Protein AF-A0A522B8G8-F1 (afdb_monomer)

Structure (mmCIF, N/CA/C/O backbone):
data_AF-A0A522B8G8-F1
#
_entry.id   AF-A0A522B8G8-F1
#
loop_
_atom_site.group_PDB
_atom_site.id
_atom_site.type_symbol
_atom_site.label_atom_id
_atom_site.label_alt_id
_atom_site.label_comp_id
_atom_site.label_asym_id
_atom_site.label_entity_id
_atom_site.label_seq_id
_atom_site.pdbx_PDB_ins_code
_atom_site.Cartn_x
_atom_site.Cartn_y
_atom_site.Cartn_z
_atom_site.occupancy
_atom_site.B_iso_or_equiv
_atom_site.auth_seq_id
_atom_site.auth_comp_id
_atom_site.auth_asym_id
_atom_site.auth_atom_id
_atom_site.pdbx_PDB_model_num
ATOM 1 N N . MET A 1 1 ? -14.652 -44.742 -8.450 1.00 50.59 1 MET A N 1
ATOM 2 C CA . MET A 1 1 ? -15.008 -43.843 -7.328 1.00 50.59 1 MET A CA 1
ATOM 3 C C . MET A 1 1 ? -14.953 -42.399 -7.825 1.00 50.59 1 MET A C 1
ATOM 5 O O . MET A 1 1 ? -13.916 -42.039 -8.370 1.00 50.59 1 MET A O 1
ATOM 9 N N . PRO A 1 2 ? -16.023 -41.586 -7.746 1.00 56.31 2 PRO A N 1
ATOM 10 C CA . PRO A 1 2 ? -15.990 -40.220 -8.266 1.00 56.31 2 PRO A CA 1
ATOM 11 C C . PRO A 1 2 ? -15.426 -39.237 -7.228 1.00 56.31 2 PRO A C 1
ATOM 13 O O . PRO A 1 2 ? -15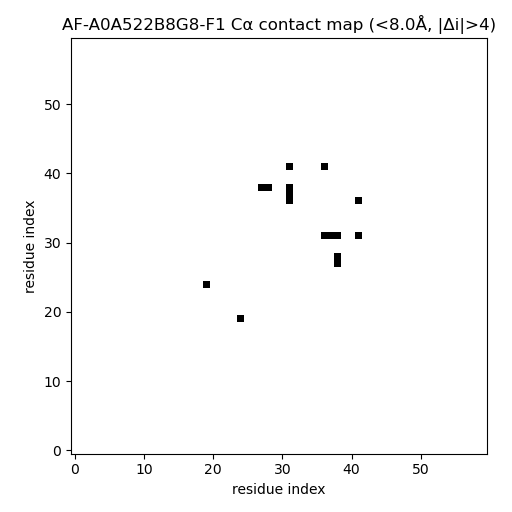.945 -39.103 -6.122 1.00 56.31 2 PRO A O 1
ATOM 16 N N . VAL A 1 3 ? -14.357 -38.532 -7.604 1.00 63.25 3 VAL A N 1
ATOM 17 C CA . VAL A 1 3 ? -13.733 -37.461 -6.814 1.00 63.25 3 VAL A CA 1
ATOM 18 C C . VAL A 1 3 ? -14.682 -36.262 -6.748 1.00 63.25 3 VAL A C 1
ATOM 20 O O . VAL A 1 3 ? -15.029 -35.656 -7.764 1.00 63.25 3 VAL A O 1
ATOM 23 N N . LYS A 1 4 ? -15.127 -35.931 -5.534 1.00 59.38 4 LYS A N 1
ATOM 24 C CA . LYS A 1 4 ? -16.019 -34.806 -5.232 1.00 59.38 4 LYS A CA 1
ATOM 25 C C . LYS A 1 4 ? -15.276 -33.497 -5.526 1.00 59.38 4 LYS A C 1
ATOM 27 O O . LYS A 1 4 ? -14.391 -33.104 -4.774 1.00 59.38 4 LYS A O 1
ATOM 32 N N . LYS A 1 5 ? -15.611 -32.830 -6.638 1.00 62.78 5 LYS A N 1
ATOM 33 C CA . LYS A 1 5 ? -15.030 -31.530 -7.012 1.00 62.78 5 LYS A CA 1
ATOM 34 C C . LYS A 1 5 ? -15.372 -30.496 -5.930 1.00 62.78 5 LYS A C 1
ATOM 36 O O . LYS A 1 5 ? -16.532 -30.107 -5.793 1.00 62.78 5 LYS A O 1
ATOM 41 N N . MET A 1 6 ? -14.378 -30.076 -5.148 1.00 63.50 6 MET A N 1
ATOM 42 C CA . MET A 1 6 ? -14.510 -28.948 -4.225 1.00 63.50 6 MET A CA 1
ATOM 43 C C . MET A 1 6 ? -14.836 -27.689 -5.035 1.00 63.50 6 MET A C 1
ATOM 45 O O . MET A 1 6 ? -14.155 -27.366 -6.007 1.00 63.50 6 MET A O 1
ATOM 49 N N . LYS A 1 7 ? -15.915 -26.995 -4.662 1.00 56.16 7 LYS A N 1
ATOM 50 C CA . LYS A 1 7 ? -16.296 -25.719 -5.268 1.00 56.16 7 LYS A CA 1
ATOM 51 C C . LYS A 1 7 ? -15.236 -24.689 -4.879 1.00 56.16 7 LYS A C 1
ATOM 53 O O . LYS A 1 7 ? -15.219 -24.232 -3.744 1.00 56.16 7 LYS A O 1
ATOM 58 N N . THR A 1 8 ? -14.348 -24.334 -5.802 1.00 64.69 8 THR A N 1
ATOM 59 C CA . THR A 1 8 ? -13.460 -23.179 -5.637 1.00 64.69 8 THR A CA 1
ATOM 60 C C . THR A 1 8 ? -14.322 -21.928 -5.558 1.00 64.69 8 THR A C 1
ATOM 62 O O . THR A 1 8 ? -14.909 -21.500 -6.556 1.00 64.69 8 THR A O 1
ATOM 65 N N . GLU A 1 9 ? -14.449 -21.387 -4.352 1.00 59.31 9 GLU A N 1
ATOM 66 C CA . GLU A 1 9 ? -15.176 -20.160 -4.069 1.00 59.31 9 GLU A CA 1
ATOM 67 C C . GLU A 1 9 ? -14.606 -19.038 -4.949 1.00 59.31 9 GLU A C 1
ATOM 69 O O . GLU A 1 9 ? -13.423 -18.689 -4.873 1.00 59.31 9 GLU A O 1
ATOM 74 N N . LYS A 1 10 ? -15.420 -18.522 -5.878 1.00 61.69 10 LYS A N 1
ATOM 75 C CA . LYS A 1 10 ? -15.004 -17.437 -6.769 1.00 61.69 10 LYS A CA 1
ATOM 76 C C . LYS A 1 10 ? -14.770 -16.200 -5.903 1.00 61.69 10 LYS A C 1
ATOM 78 O O . LYS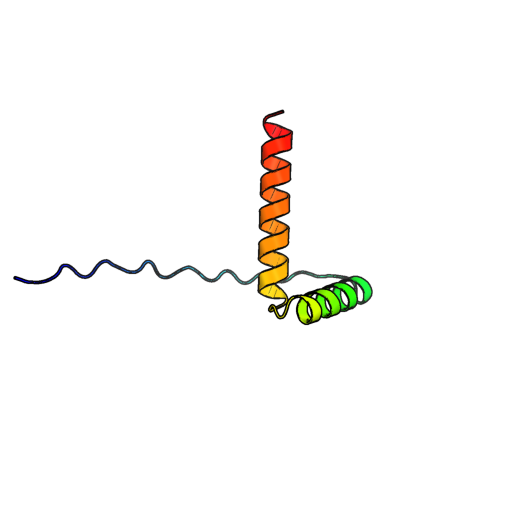 A 1 10 ? -15.732 -15.582 -5.454 1.00 61.69 10 LYS A O 1
ATOM 83 N N . ARG A 1 11 ? -13.503 -15.841 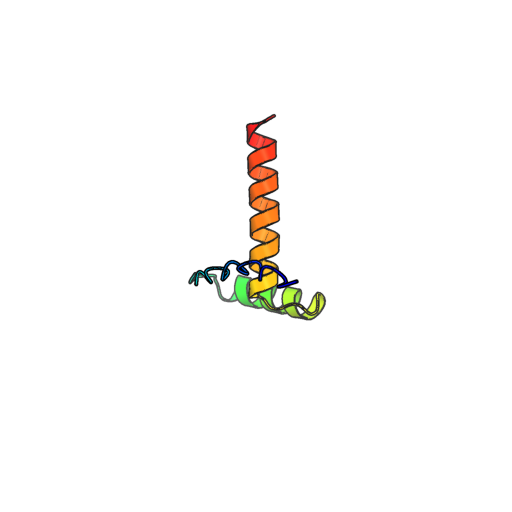-5.667 1.00 66.00 11 ARG A N 1
ATOM 84 C CA . ARG A 1 11 ? -13.136 -14.624 -4.926 1.00 66.00 11 ARG A CA 1
ATOM 85 C C . ARG A 1 11 ? -13.826 -13.422 -5.578 1.00 66.00 11 ARG A C 1
ATOM 87 O O . ARG A 1 11 ? -13.499 -13.075 -6.715 1.00 66.00 11 ARG A O 1
ATOM 94 N N . LYS A 1 12 ? -14.780 -12.798 -4.877 1.00 72.06 12 LYS A N 1
ATOM 95 C CA . LYS A 1 12 ? -15.416 -11.552 -5.324 1.00 72.06 12 LYS A CA 1
ATOM 96 C C . LYS A 1 12 ? -14.328 -10.484 -5.430 1.00 72.06 12 LYS A C 1
ATOM 98 O O . LYS A 1 12 ? -13.713 -10.119 -4.431 1.00 72.06 12 LYS A O 1
ATOM 103 N N . ARG A 1 13 ? -14.045 -10.023 -6.651 1.00 72.25 13 ARG A N 1
ATOM 104 C CA . ARG A 1 13 ? -13.158 -8.877 -6.874 1.00 72.25 13 ARG A CA 1
ATOM 105 C C . ARG A 1 13 ? -13.962 -7.616 -6.584 1.00 72.25 13 ARG A C 1
ATOM 107 O O . ARG A 1 13 ? -14.942 -7.351 -7.272 1.00 72.25 13 ARG A O 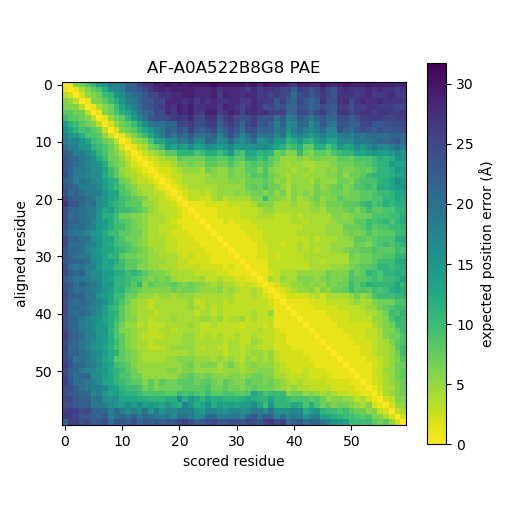1
ATOM 114 N N . VAL A 1 14 ? -13.566 -6.885 -5.551 1.00 77.50 14 VAL A N 1
ATOM 115 C CA . VAL A 1 14 ? -14.109 -5.562 -5.235 1.00 77.50 14 VAL A CA 1
ATOM 116 C C . VAL A 1 14 ? -13.180 -4.533 -5.864 1.00 77.50 14 VAL A C 1
ATOM 118 O O . VAL A 1 14 ? -11.965 -4.610 -5.681 1.00 77.50 14 VAL A O 1
ATOM 121 N N . PHE A 1 15 ? -13.745 -3.605 -6.630 1.00 80.50 15 PHE A N 1
ATOM 122 C CA . PHE A 1 15 ? -13.011 -2.479 -7.195 1.00 80.50 15 PHE A CA 1
ATOM 123 C C . PHE A 1 15 ? -13.202 -1.273 -6.282 1.00 80.50 15 PHE A C 1
ATOM 125 O O . PHE A 1 15 ? -14.326 -0.973 -5.885 1.00 80.50 15 PHE A O 1
ATOM 132 N N . VAL A 1 16 ? -12.107 -0.599 -5.944 1.00 81.12 16 VAL A N 1
ATOM 133 C CA . VAL A 1 16 ? -12.111 0.590 -5.089 1.00 81.12 16 VAL A CA 1
ATOM 134 C C . VAL A 1 16 ? -11.430 1.710 -5.857 1.00 81.12 16 VAL A C 1
ATOM 136 O O . VAL A 1 16 ? -10.328 1.523 -6.372 1.00 81.12 16 VAL A O 1
ATOM 139 N N . GLN A 1 17 ? -12.090 2.861 -5.943 1.00 83.88 17 GLN A N 1
ATOM 140 C CA . GLN A 1 17 ? -11.502 4.075 -6.492 1.00 83.88 17 GLN A CA 1
ATOM 141 C C . GLN A 1 17 ? -11.090 4.977 -5.329 1.00 83.88 17 GLN A C 1
ATOM 143 O O . GLN A 1 17 ? -11.924 5.341 -4.504 1.00 83.88 17 GLN A O 1
ATOM 148 N N . ALA A 1 18 ? -9.808 5.326 -5.266 1.00 81.25 18 ALA A N 1
ATOM 149 C CA . ALA A 1 18 ? -9.265 6.248 -4.277 1.00 81.25 18 ALA A CA 1
ATOM 150 C C . ALA A 1 18 ? -8.751 7.505 -4.982 1.00 81.25 18 ALA A C 1
ATOM 152 O O . ALA A 1 18 ? -8.144 7.418 -6.051 1.00 81.25 18 ALA A O 1
ATOM 153 N N . LYS A 1 19 ? -9.003 8.670 -4.383 1.00 86.50 19 LYS A N 1
ATOM 154 C CA . LYS A 1 19 ? -8.370 9.926 -4.787 1.00 86.50 19 LYS A CA 1
ATOM 155 C C . LYS A 1 19 ? -7.160 10.13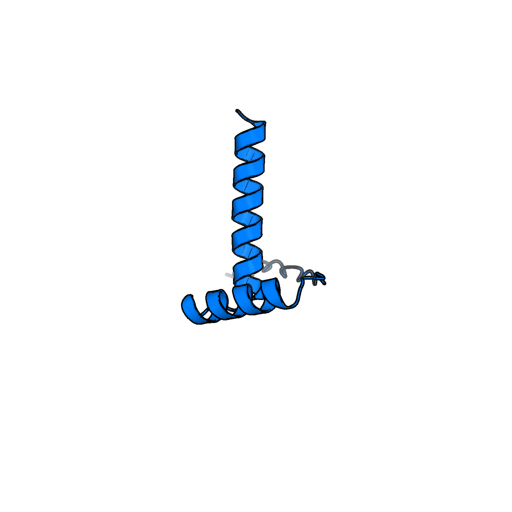7 -3.888 1.00 86.50 19 LYS A C 1
ATOM 157 O O . LYS A 1 19 ? -7.312 10.194 -2.674 1.00 86.50 19 LYS A O 1
ATOM 162 N N . VAL A 1 20 ? -5.992 10.230 -4.500 1.00 84.75 20 VAL A N 1
ATOM 163 C CA . VAL A 1 20 ? -4.710 10.534 -3.857 1.00 84.75 20 VAL A CA 1
ATOM 164 C C . VAL A 1 20 ? -4.096 11.710 -4.596 1.00 84.75 20 VAL A C 1
ATOM 166 O O . VAL A 1 20 ? -4.373 11.898 -5.784 1.00 84.75 20 VAL A O 1
ATOM 169 N N . SER A 1 21 ? -3.298 12.509 -3.897 1.00 92.19 21 SER A N 1
ATOM 170 C CA . SER A 1 21 ? -2.564 13.599 -4.536 1.00 92.19 21 SER A CA 1
ATOM 171 C C . SER A 1 21 ? -1.532 13.058 -5.531 1.00 92.19 21 SER A C 1
ATOM 173 O O . SER A 1 21 ? -1.057 11.923 -5.415 1.00 92.19 21 SER A O 1
ATOM 175 N N . ASP A 1 22 ? -1.143 13.878 -6.509 1.00 89.12 22 ASP A N 1
ATOM 176 C CA . ASP A 1 22 ? -0.148 13.480 -7.512 1.00 89.12 22 ASP A CA 1
ATOM 177 C C . ASP A 1 22 ? 1.213 13.141 -6.883 1.00 89.12 22 ASP A C 1
ATOM 179 O O . ASP A 1 22 ? 1.920 12.250 -7.357 1.00 89.12 22 ASP A O 1
ATOM 183 N N . GLN A 1 23 ? 1.563 13.802 -5.775 1.00 89.75 23 GLN A N 1
ATOM 184 C CA . GLN A 1 23 ? 2.791 13.527 -5.026 1.00 89.75 23 GLN A CA 1
ATOM 185 C C . GLN A 1 23 ? 2.762 12.145 -4.365 1.00 89.75 23 GLN A C 1
ATOM 187 O O . GLN A 1 23 ? 3.724 11.385 -4.480 1.00 89.75 23 GLN A O 1
ATOM 192 N N . GLU A 1 24 ? 1.651 11.791 -3.714 1.00 85.88 24 GLU A N 1
ATOM 193 C CA . GLU A 1 24 ? 1.470 10.473 -3.094 1.00 85.88 24 GLU A CA 1
ATOM 194 C C . GLU A 1 24 ? 1.451 9.365 -4.144 1.00 85.88 24 GLU A C 1
ATOM 196 O O . GLU A 1 24 ? 2.056 8.312 -3.946 1.00 85.88 24 GLU A O 1
ATOM 201 N N . LYS A 1 25 ? 0.813 9.618 -5.293 1.00 87.50 25 LYS A N 1
ATOM 202 C CA . LYS A 1 25 ? 0.809 8.684 -6.418 1.00 87.50 25 LYS A CA 1
ATOM 203 C C . LYS A 1 25 ? 2.229 8.412 -6.916 1.00 87.50 25 LYS A C 1
ATOM 205 O O . LYS A 1 25 ? 2.616 7.253 -7.026 1.00 87.50 25 LYS A O 1
ATOM 210 N N . ALA A 1 26 ? 3.024 9.460 -7.136 1.00 89.31 26 ALA A N 1
ATOM 211 C CA . ALA A 1 26 ? 4.411 9.319 -7.573 1.00 89.31 26 ALA A CA 1
ATOM 212 C C . ALA A 1 26 ? 5.283 8.582 -6.540 1.00 89.31 26 ALA A C 1
ATOM 214 O O . ALA A 1 26 ? 6.174 7.816 -6.908 1.00 89.31 26 ALA A O 1
ATOM 215 N N . ALA A 1 27 ? 5.037 8.794 -5.244 1.00 88.00 27 ALA A N 1
ATOM 216 C CA . ALA A 1 27 ? 5.721 8.055 -4.187 1.00 88.00 27 ALA A CA 1
ATOM 2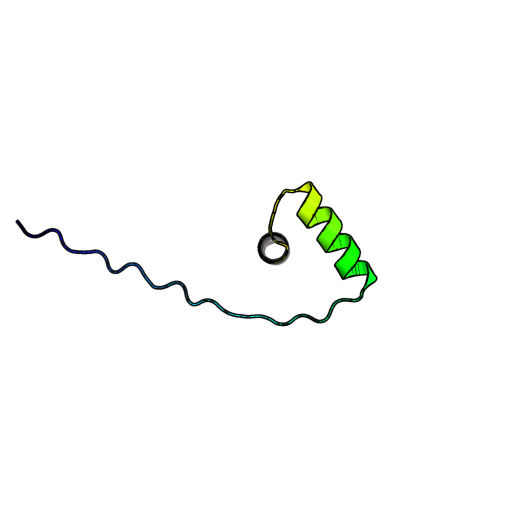17 C C . ALA A 1 27 ? 5.337 6.566 -4.197 1.00 88.00 27 ALA A C 1
ATOM 219 O O . ALA A 1 27 ? 6.214 5.706 -4.133 1.00 88.00 27 ALA A O 1
ATOM 220 N N . LEU A 1 28 ? 4.044 6.260 -4.336 1.00 86.56 28 LEU A N 1
ATOM 221 C CA . LEU A 1 28 ? 3.537 4.892 -4.436 1.00 86.56 28 LEU A CA 1
ATOM 222 C C . LEU A 1 28 ? 4.072 4.165 -5.673 1.00 86.56 28 LEU A C 1
ATOM 224 O O . LEU A 1 28 ? 4.441 3.000 -5.558 1.00 86.56 28 LEU A O 1
ATOM 228 N N . ASP A 1 29 ? 4.164 4.841 -6.821 1.00 87.94 29 ASP A N 1
ATOM 229 C CA . ASP A 1 29 ? 4.736 4.266 -8.044 1.00 87.94 29 ASP A CA 1
ATOM 230 C C . ASP A 1 29 ? 6.214 3.897 -7.843 1.00 87.94 29 ASP A C 1
ATOM 232 O O . ASP A 1 29 ? 6.610 2.766 -8.118 1.00 87.94 29 ASP A O 1
ATOM 236 N N . LYS A 1 30 ? 7.019 4.780 -7.234 1.00 90.31 30 LYS A N 1
ATOM 237 C CA . LYS A 1 30 ? 8.428 4.471 -6.921 1.00 90.31 30 LYS A CA 1
ATOM 238 C C . LYS A 1 30 ? 8.579 3.270 -5.985 1.00 90.31 30 LYS A C 1
ATOM 240 O O . LYS A 1 30 ? 9.507 2.476 -6.136 1.00 90.31 30 LYS A O 1
ATOM 245 N N . ILE A 1 31 ? 7.693 3.138 -4.997 1.00 88.19 31 ILE A N 1
ATOM 246 C CA . ILE A 1 31 ? 7.704 1.996 -4.069 1.00 88.19 31 ILE A CA 1
ATOM 247 C C . ILE A 1 31 ? 7.275 0.717 -4.803 1.00 88.19 31 ILE A C 1
ATOM 249 O O . ILE A 1 31 ? 7.902 -0.327 -4.620 1.00 88.19 31 ILE A O 1
ATOM 253 N N . ALA A 1 32 ? 6.266 0.803 -5.676 1.00 88.56 32 ALA A N 1
ATOM 254 C CA . ALA A 1 32 ? 5.801 -0.299 -6.521 1.00 88.56 32 ALA A CA 1
ATOM 255 C C . ALA A 1 32 ? 6.914 -0.854 -7.408 1.00 88.56 32 ALA A C 1
ATOM 257 O O . ALA A 1 32 ? 7.128 -2.070 -7.439 1.00 88.56 32 ALA A O 1
ATOM 258 N N . GLU A 1 33 ? 7.668 0.030 -8.058 1.00 88.19 33 GLU A N 1
ATOM 259 C CA . GLU A 1 33 ? 8.825 -0.348 -8.865 1.00 88.19 33 GLU A CA 1
ATOM 260 C C . GLU A 1 33 ? 9.919 -1.000 -8.016 1.00 88.19 33 GLU A C 1
ATOM 262 O O . GLU A 1 33 ? 10.419 -2.070 -8.368 1.00 88.19 33 GLU A O 1
ATOM 267 N N . LYS A 1 34 ? 10.248 -0.407 -6.861 1.00 89.94 34 LYS A N 1
ATOM 268 C CA . LYS A 1 34 ? 11.289 -0.919 -5.959 1.00 89.94 34 LYS A CA 1
ATOM 269 C C . LYS A 1 34 ? 10.985 -2.327 -5.445 1.00 89.94 34 LYS A C 1
ATOM 271 O O . LYS A 1 34 ? 11.895 -3.143 -5.333 1.00 89.94 34 LYS A O 1
ATOM 276 N N . GLU A 1 35 ? 9.726 -2.616 -5.125 1.00 85.81 35 GLU A N 1
ATOM 277 C CA . GLU A 1 35 ? 9.310 -3.933 -4.633 1.00 85.81 35 GLU A CA 1
ATOM 278 C C . GLU A 1 35 ? 8.933 -4.924 -5.745 1.00 85.81 35 GLU A C 1
ATOM 280 O O . GLU A 1 35 ? 8.594 -6.069 -5.443 1.00 85.81 35 GLU A O 1
ATOM 285 N N . ASN A 1 36 ? 8.993 -4.517 -7.020 1.00 86.06 36 ASN A N 1
ATOM 286 C CA . ASN A 1 36 ? 8.556 -5.315 -8.170 1.00 86.06 36 ASN A CA 1
ATOM 287 C C . ASN A 1 36 ? 7.109 -5.833 -8.008 1.00 86.06 36 ASN A C 1
ATOM 289 O O . ASN A 1 36 ? 6.788 -6.999 -8.253 1.00 86.06 36 ASN A O 1
ATOM 293 N N . ARG A 1 37 ? 6.218 -4.966 -7.518 1.00 83.94 37 ARG A N 1
ATOM 294 C CA . ARG A 1 37 ? 4.821 -5.297 -7.205 1.00 83.94 37 ARG A CA 1
ATOM 295 C C . ARG A 1 37 ? 3.878 -4.343 -7.915 1.00 83.94 37 ARG A C 1
ATOM 297 O O . ARG A 1 37 ? 4.190 -3.184 -8.147 1.00 83.94 37 ARG A O 1
ATOM 304 N N . SER A 1 38 ? 2.670 -4.819 -8.215 1.00 86.50 38 SER A N 1
ATOM 305 C CA . SER A 1 38 ? 1.615 -3.921 -8.684 1.00 86.50 38 SER A CA 1
ATOM 306 C C . SER A 1 38 ? 1.189 -2.969 -7.565 1.00 86.50 38 SER A C 1
ATOM 308 O O . SER A 1 38 ? 1.045 -3.376 -6.409 1.00 86.50 38 SER A O 1
ATOM 310 N N . MET A 1 39 ? 0.915 -1.717 -7.928 1.00 84.62 39 MET A N 1
ATOM 311 C CA . MET A 1 39 ? 0.446 -0.679 -7.006 1.00 84.62 39 MET A CA 1
ATOM 312 C C . MET A 1 39 ? -0.781 -1.135 -6.198 1.00 84.62 39 MET A C 1
ATOM 314 O O . MET A 1 39 ? -0.849 -0.944 -4.987 1.00 84.62 39 MET A O 1
ATOM 318 N N . SER A 1 40 ? -1.722 -1.843 -6.837 1.00 85.12 40 SER A N 1
ATOM 319 C CA . SER A 1 40 ? -2.896 -2.412 -6.160 1.00 85.12 40 SER A CA 1
ATOM 320 C C . SER A 1 40 ? -2.534 -3.444 -5.089 1.00 85.12 40 SER A C 1
ATOM 322 O O . SER A 1 40 ? -3.207 -3.522 -4.063 1.00 85.12 40 SER A O 1
ATOM 324 N N . ASN A 1 41 ? -1.492 -4.249 -5.315 1.00 86.50 41 ASN A N 1
ATOM 325 C CA . ASN A 1 41 ? -1.043 -5.231 -4.334 1.00 86.50 41 ASN A CA 1
ATOM 326 C C . ASN A 1 41 ? -0.355 -4.555 -3.142 1.00 86.50 41 ASN A C 1
ATOM 328 O O . ASN A 1 41 ? -0.587 -4.960 -2.007 1.00 86.50 41 ASN A O 1
ATOM 332 N N . LEU A 1 42 ? 0.422 -3.496 -3.384 1.00 87.12 42 LEU A N 1
ATOM 333 C CA . LEU A 1 42 ? 1.016 -2.700 -2.309 1.00 87.12 42 LEU A CA 1
ATOM 334 C C . LEU A 1 42 ? -0.034 -2.036 -1.428 1.00 87.12 42 LEU A C 1
ATOM 336 O O . LEU A 1 42 ? 0.011 -2.189 -0.212 1.00 87.12 42 LEU A O 1
ATOM 340 N N . ILE A 1 43 ? -1.016 -1.367 -2.037 1.00 86.94 43 ILE A N 1
ATOM 341 C CA . ILE A 1 43 ? -2.107 -0.724 -1.294 1.00 86.94 43 ILE A CA 1
ATOM 342 C C . ILE A 1 43 ? -2.845 -1.762 -0.443 1.00 86.94 43 ILE A C 1
ATOM 344 O O . ILE A 1 43 ? -3.170 -1.506 0.712 1.00 86.94 43 ILE A O 1
ATOM 348 N N . ARG A 1 44 ? -3.069 -2.965 -0.984 1.00 87.19 44 ARG A N 1
ATOM 349 C CA . ARG A 1 44 ? -3.711 -4.050 -0.239 1.00 87.19 44 ARG A CA 1
ATOM 350 C C . ARG A 1 44 ? -2.898 -4.489 0.979 1.00 87.19 44 ARG A C 1
ATOM 352 O O . ARG A 1 44 ? -3.489 -4.705 2.030 1.00 87.19 44 ARG A O 1
ATOM 359 N N . LEU A 1 45 ? -1.583 -4.646 0.840 1.00 87.62 45 LEU A N 1
ATOM 360 C CA . LEU A 1 45 ? -0.708 -5.042 1.947 1.00 87.62 45 LEU A CA 1
ATOM 361 C C . LEU A 1 45 ? -0.644 -3.956 3.024 1.00 87.62 45 LEU A C 1
ATOM 363 O O . LEU A 1 45 ? -0.829 -4.267 4.195 1.00 87.62 45 LEU A O 1
ATOM 367 N N . ALA A 1 46 ? -0.486 -2.694 2.624 1.00 87.19 46 ALA A N 1
ATOM 368 C CA . ALA A 1 46 ? -0.472 -1.563 3.547 1.00 87.19 46 ALA A CA 1
ATOM 369 C C . ALA A 1 46 ? -1.796 -1.430 4.321 1.00 87.19 46 ALA A C 1
ATOM 371 O O . ALA A 1 46 ? -1.790 -1.183 5.523 1.00 87.19 46 ALA A O 1
ATOM 372 N N . LEU A 1 47 ? -2.940 -1.653 3.660 1.00 88.19 47 LEU A N 1
ATOM 373 C CA . LEU A 1 47 ? -4.247 -1.667 4.326 1.00 88.19 47 LEU A CA 1
ATOM 374 C C . LEU A 1 47 ? -4.381 -2.814 5.331 1.00 88.19 47 LEU A C 1
ATOM 376 O O . LEU A 1 47 ? -4.968 -2.617 6.389 1.00 88.19 47 LEU A O 1
ATOM 380 N N . LEU A 1 48 ? -3.858 -4.002 5.015 1.00 88.44 48 LEU A N 1
ATOM 381 C CA . LEU A 1 48 ? -3.866 -5.130 5.949 1.00 88.44 48 LEU A CA 1
ATOM 382 C C . LEU A 1 48 ? -3.000 -4.844 7.180 1.00 88.44 48 LEU A C 1
ATOM 384 O O . LEU A 1 48 ? -3.455 -5.090 8.289 1.00 88.44 48 LEU A O 1
ATOM 388 N N . GLN A 1 49 ? -1.809 -4.270 6.987 1.00 89.25 49 GLN A N 1
ATOM 389 C CA . GLN A 1 49 ? -0.933 -3.856 8.088 1.00 89.25 49 GLN A CA 1
ATOM 390 C C . GLN A 1 49 ? -1.602 -2.802 8.974 1.00 89.25 49 GLN A C 1
ATOM 392 O O . GLN A 1 49 ? -1.620 -2.946 10.191 1.00 89.25 49 GLN A O 1
ATOM 397 N N . LEU A 1 50 ? -2.233 -1.788 8.372 1.00 88.75 50 LEU A N 1
ATOM 398 C CA . LEU A 1 50 ? -2.999 -0.788 9.117 1.00 88.75 50 LEU A CA 1
ATOM 399 C C . LEU A 1 50 ? -4.136 -1.424 9.919 1.00 88.75 50 LEU A C 1
ATOM 401 O O . LEU A 1 50 ? -4.305 -1.097 11.088 1.00 88.75 50 LEU A O 1
ATOM 405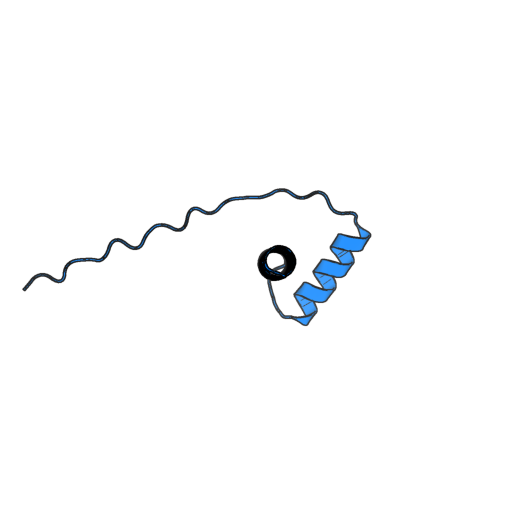 N N . LEU A 1 51 ? -4.918 -2.329 9.322 1.00 89.44 51 LEU A N 1
ATOM 406 C CA . LEU A 1 51 ? -5.993 -3.015 10.043 1.00 89.44 51 LEU A CA 1
ATOM 407 C C . LEU A 1 51 ? -5.455 -3.800 11.242 1.00 89.44 51 LEU A C 1
ATOM 409 O O . LEU A 1 51 ? -6.037 -3.712 12.319 1.00 89.44 51 LEU A O 1
ATOM 413 N N . GLU A 1 52 ? -4.336 -4.501 11.073 1.00 88.38 52 GLU A N 1
ATOM 414 C CA . GLU A 1 52 ? -3.686 -5.247 12.150 1.00 88.38 52 GLU A CA 1
ATOM 415 C C . GLU A 1 52 ? -3.213 -4.317 13.281 1.00 88.38 52 GLU A C 1
ATOM 417 O O . GLU A 1 52 ? -3.490 -4.578 14.450 1.00 88.38 52 GLU A O 1
ATOM 422 N N . GLU A 1 53 ? -2.592 -3.179 12.952 1.00 88.19 53 GLU A N 1
ATOM 423 C CA . GLU A 1 53 ? -2.207 -2.160 13.939 1.00 88.19 53 GLU A CA 1
ATOM 424 C C . GLU A 1 53 ? -3.418 -1.578 14.685 1.00 88.19 53 GLU A C 1
ATOM 426 O O . GLU A 1 53 ? -3.360 -1.339 15.894 1.00 88.19 53 GLU A O 1
ATOM 431 N N . TYR A 1 54 ? -4.526 -1.338 13.979 1.00 89.12 54 TYR A N 1
ATOM 432 C CA . TYR A 1 54 ? -5.764 -0.845 14.584 1.00 89.12 54 TYR A CA 1
ATOM 433 C C . TYR A 1 54 ? -6.415 -1.883 15.497 1.00 89.12 54 TYR A C 1
ATOM 435 O O . TYR A 1 54 ? -6.931 -1.510 16.550 1.00 89.12 54 TYR A O 1
ATOM 443 N N . GLU A 1 55 ? -6.398 -3.163 15.124 1.00 83.19 55 GLU A N 1
ATOM 444 C CA . GLU A 1 55 ? -6.889 -4.241 15.981 1.00 83.19 55 GLU A CA 1
ATOM 445 C C . GLU A 1 55 ? -6.034 -4.373 17.243 1.00 83.19 55 GLU A C 1
ATOM 447 O O . GLU A 1 55 ? -6.596 -4.397 18.336 1.00 83.19 55 GLU A O 1
ATOM 452 N N . GLN A 1 56 ? -4.702 -4.349 17.117 1.00 75.94 56 GLN A N 1
ATOM 453 C CA . GLN A 1 56 ? -3.775 -4.409 18.254 1.00 75.94 56 GLN A CA 1
ATOM 454 C C . GLN A 1 56 ? -3.928 -3.219 19.210 1.00 75.94 56 GLN A C 1
ATOM 456 O O . GLN A 1 56 ? -3.904 -3.393 20.425 1.00 75.94 56 GLN A O 1
ATOM 461 N N . LYS A 1 57 ? -4.138 -2.003 18.689 1.00 74.19 57 LYS A N 1
ATOM 462 C CA . LYS A 1 57 ? -4.406 -0.819 19.525 1.00 74.19 57 LYS A CA 1
ATOM 463 C C . LYS A 1 57 ? -5.753 -0.863 20.241 1.00 74.19 57 LYS A C 1
ATOM 465 O O . LYS A 1 57 ? -5.935 -0.124 21.200 1.00 74.19 57 LYS A O 1
ATOM 470 N N . LYS A 1 58 ? -6.712 -1.657 19.759 1.00 59.69 58 LYS A N 1
ATOM 471 C CA . LYS A 1 58 ? -8.038 -1.800 20.378 1.00 59.69 58 LYS A CA 1
ATOM 472 C C . LYS A 1 58 ? -8.068 -2.870 21.46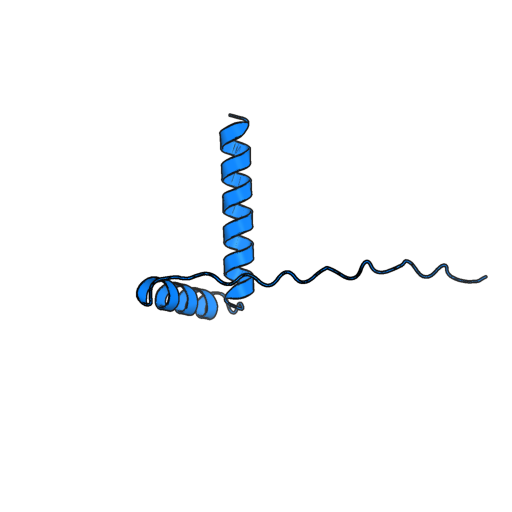9 1.00 59.69 58 LYS A C 1
ATOM 474 O O . LYS A 1 58 ? -8.987 -2.862 22.283 1.00 59.69 58 LYS A O 1
ATOM 479 N N . THR A 1 59 ? -7.126 -3.811 21.431 1.00 56.44 59 THR A N 1
ATOM 480 C CA . THR A 1 59 ? -6.951 -4.882 22.423 1.00 56.44 59 THR A CA 1
ATOM 481 C C . THR A 1 59 ? -5.900 -4.573 23.493 1.00 56.44 59 THR A C 1
ATOM 483 O O . THR A 1 59 ? -5.815 -5.338 24.453 1.00 56.44 59 THR A O 1
ATOM 486 N N . ALA A 1 60 ? -5.134 -3.486 23.346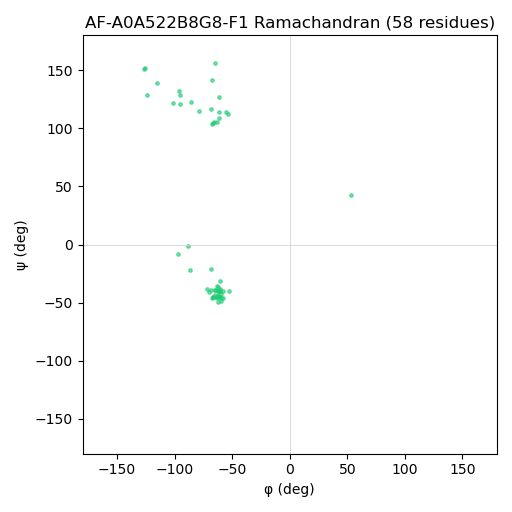 1.00 49.34 60 ALA A N 1
ATOM 487 C CA . ALA A 1 60 ? -4.259 -2.916 24.378 1.00 49.34 60 ALA A CA 1
ATOM 488 C C . ALA A 1 60 ? -5.030 -1.972 25.314 1.00 49.34 60 ALA A C 1
ATOM 490 O O . ALA A 1 60 ? -4.727 -1.991 26.528 1.00 49.34 60 ALA A O 1
#

Foldseek 3Di:
DDDDDDPPDDPDDDDDDDDDDPVVVVVLVVVCVVVVHDSVVVVVVVVVVVVVVVVVVVVD

Solvent-accessible surface area (backbone atoms only — not comparable to full-atom values): 3973 Å² total; per-residue (Å²): 136,86,81,80,80,75,82,76,76,77,77,80,83,81,87,82,89,80,92,73,54,73,68,58,48,55,52,48,49,55,50,19,61,75,68,75,45,56,58,72,58,52,55,52,50,55,50,51,53,50,50,52,53,54,52,54,65,72,75,107

Nearest PDB structures (foldseek):
  7vp3-assembly2_G  TM=5.989E-01  e=3.680E+00  Arabidopsis thaliana
  7vp2-assembly1_B  TM=6.082E-01  e=6.049E+00  Arabidopsis thaliana
  6zxf-assembly1_J  TM=4.964E-01  e=6.049E+00  Homo sapiens

Mean predicted aligned error: 10.22 Å

Secondary structure (DSSP, 8-state):
---------------------HHHHHHHHHHHHHTT--HHHHHHHHHHHHHHHHHHHHH-

Sequence (60 aa):
MPVKKMKTEKRKRVFVQAKVSDQEKAALDKIAEKENRSMSNLIRLALLQLLEEYEQKKTA

pLDDT: mean 79.47, std 12.11, range [49.34, 92.19]

Radius of gyration: 17.74 Å; Cα contacts (8 Å, |Δi|>4): 8; chains: 1; bounding box: 28×57×33 Å